Protein AF-A0A2H9PZY9-F1 (afdb_monomer)

Foldseek 3Di:
DDDDDDDPVVVVVLVVVCPPPVNVVVAVDSVSVVVVVVVVVVVVVVVVVVVVVVVVVVVVVVVPD

Str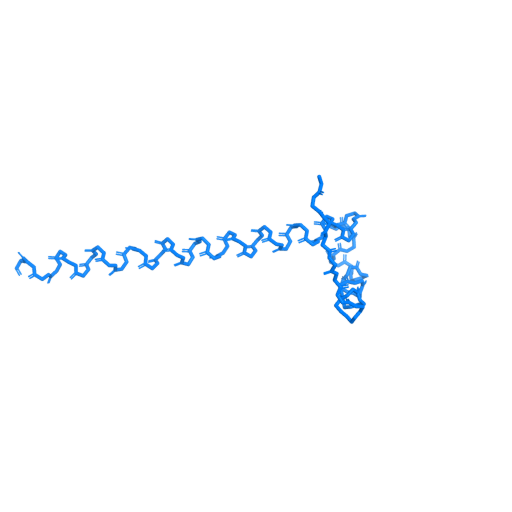ucture (mmCIF, N/CA/C/O backbone):
data_AF-A0A2H9PZY9-F1
#
_entry.id   AF-A0A2H9PZY9-F1
#
loop_
_atom_site.group_PDB
_atom_site.id
_atom_site.type_symbol
_atom_site.label_atom_id
_atom_site.label_alt_id
_atom_site.label_comp_id
_atom_site.label_asym_id
_atom_site.label_entity_id
_atom_site.label_seq_id
_atom_site.pdbx_PDB_ins_code
_atom_site.Cartn_x
_atom_site.Cartn_y
_atom_site.Cartn_z
_atom_site.occupancy
_atom_site.B_iso_or_equiv
_atom_site.auth_seq_id
_atom_site.auth_comp_id
_atom_site.auth_asym_id
_atom_site.auth_atom_id
_atom_site.pdbx_PDB_model_num
ATOM 1 N N . MET A 1 1 ? -2.931 -17.125 3.787 1.00 70.56 1 MET A N 1
ATOM 2 C CA . MET A 1 1 ? -2.543 -15.911 3.035 1.00 70.56 1 MET A CA 1
ATOM 3 C C . MET A 1 1 ? -3.779 -15.385 2.329 1.00 70.56 1 MET A C 1
ATOM 5 O O . MET A 1 1 ? -4.371 -16.135 1.565 1.00 70.56 1 MET A O 1
ATOM 9 N N . GLY A 1 2 ? -4.205 -14.156 2.622 1.00 78.12 2 GLY A N 1
ATOM 10 C CA . GLY A 1 2 ? -5.264 -13.506 1.849 1.00 78.12 2 GLY A CA 1
ATOM 11 C C . GLY A 1 2 ? -4.686 -12.977 0.539 1.00 78.12 2 GLY A C 1
ATOM 12 O O . GLY A 1 2 ? -3.640 -12.332 0.558 1.00 78.12 2 GLY A O 1
ATOM 13 N N . VAL A 1 3 ? -5.334 -13.270 -0.586 1.00 85.06 3 VAL A N 1
ATOM 14 C CA . VAL A 1 3 ? -4.965 -12.708 -1.890 1.00 85.06 3 VAL A CA 1
ATOM 15 C C . VAL A 1 3 ? -5.931 -11.576 -2.197 1.00 85.06 3 VAL A C 1
ATOM 17 O O . VAL A 1 3 ? -7.144 -11.770 -2.164 1.00 85.06 3 VAL A O 1
ATOM 20 N N . VAL A 1 4 ? -5.394 -10.399 -2.505 1.00 87.38 4 VAL A N 1
ATOM 21 C CA . VAL A 1 4 ? -6.183 -9.230 -2.896 1.00 87.38 4 VAL A CA 1
ATOM 22 C C . VAL A 1 4 ? -5.921 -8.948 -4.367 1.00 87.38 4 VAL A C 1
ATOM 24 O O . VAL A 1 4 ? -4.770 -8.916 -4.803 1.00 87.38 4 VAL A O 1
ATOM 27 N N . ARG A 1 5 ? -6.992 -8.753 -5.137 1.00 91.25 5 ARG A N 1
ATOM 28 C CA . ARG A 1 5 ? -6.900 -8.270 -6.516 1.00 91.25 5 ARG A CA 1
ATOM 29 C C . ARG A 1 5 ? -6.944 -6.750 -6.498 1.00 91.25 5 ARG A C 1
ATOM 31 O O . ARG A 1 5 ? -7.823 -6.168 -5.871 1.00 91.25 5 ARG A O 1
ATOM 38 N N . ILE A 1 6 ? -5.997 -6.135 -7.188 1.00 91.06 6 ILE A N 1
ATOM 39 C CA . ILE A 1 6 ? -5.934 -4.691 -7.390 1.00 91.06 6 ILE A CA 1
ATOM 40 C C . ILE A 1 6 ? -6.048 -4.406 -8.878 1.00 91.06 6 ILE A C 1
ATOM 42 O O . ILE A 1 6 ? -5.522 -5.161 -9.693 1.00 91.06 6 ILE A O 1
ATOM 46 N N . ASP A 1 7 ? -6.754 -3.330 -9.206 1.00 95.06 7 ASP A N 1
ATOM 47 C CA . ASP A 1 7 ? -6.895 -2.869 -10.580 1.00 95.06 7 ASP A CA 1
ATOM 48 C C . ASP A 1 7 ? -5.538 -2.448 -11.172 1.00 95.06 7 ASP A C 1
ATOM 50 O O . ASP A 1 7 ? -4.659 -1.933 -10.467 1.00 95.06 7 ASP A O 1
ATOM 54 N N . ASP A 1 8 ? -5.376 -2.634 -12.481 1.00 95.06 8 ASP A N 1
ATOM 55 C CA . ASP A 1 8 ? -4.133 -2.326 -13.189 1.00 95.06 8 ASP A CA 1
ATOM 56 C C . ASP A 1 8 ? -3.785 -0.833 -13.144 1.00 95.06 8 ASP A C 1
ATOM 58 O O . ASP A 1 8 ? -2.604 -0.467 -13.090 1.00 95.06 8 ASP A O 1
ATOM 62 N N . GLY A 1 9 ? -4.789 0.047 -13.143 1.00 96.75 9 GLY A N 1
ATOM 63 C CA . GLY A 1 9 ? -4.599 1.487 -13.005 1.00 96.75 9 GLY A CA 1
ATOM 64 C C . GLY A 1 9 ? -3.999 1.840 -11.647 1.00 96.75 9 GLY A C 1
ATOM 65 O O . GLY A 1 9 ? -2.991 2.553 -11.578 1.00 96.75 9 GLY A O 1
ATOM 66 N N . LEU A 1 10 ? -4.551 1.265 -10.577 1.00 92.44 10 LEU A N 1
ATOM 67 C CA . LEU A 1 10 ? -4.041 1.444 -9.218 1.00 92.44 10 LEU A CA 1
ATOM 68 C C . LEU A 1 10 ? -2.621 0.882 -9.078 1.00 92.44 10 LEU A C 1
ATOM 70 O O . LEU A 1 10 ? -1.737 1.547 -8.536 1.00 92.44 10 LEU A O 1
ATOM 74 N N . LEU A 1 11 ? -2.363 -0.307 -9.632 1.00 92.75 11 LEU A N 1
ATOM 75 C CA . LEU A 1 11 ? -1.030 -0.910 -9.624 1.00 92.75 11 LEU A CA 1
ATOM 76 C C . LEU A 1 11 ? 0.007 -0.010 -10.314 1.00 92.75 11 LEU A C 1
ATOM 78 O O . LEU A 1 11 ? 1.132 0.130 -9.825 1.00 92.75 11 LEU A O 1
ATOM 82 N N . AR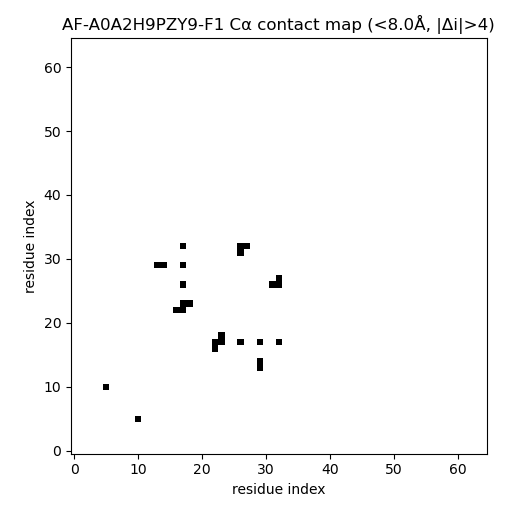G A 1 12 ? -0.351 0.629 -11.436 1.00 93.88 12 ARG A N 1
ATOM 83 C CA . ARG A 1 12 ? 0.533 1.577 -12.135 1.00 93.88 12 ARG A CA 1
ATOM 84 C C . ARG A 1 12 ? 0.826 2.814 -11.292 1.00 93.88 12 ARG A C 1
ATOM 86 O O . ARG A 1 12 ? 1.975 3.250 -11.267 1.00 93.88 12 ARG A O 1
ATOM 93 N N . GLN A 1 13 ? -0.173 3.368 -10.611 1.00 91.50 13 GLN A N 1
ATOM 94 C CA . GLN A 1 13 ? 0.011 4.525 -9.730 1.00 91.50 13 GLN A CA 1
ATOM 95 C C . GLN A 1 13 ? 0.920 4.187 -8.543 1.00 91.50 13 GLN A C 1
ATOM 97 O O . GL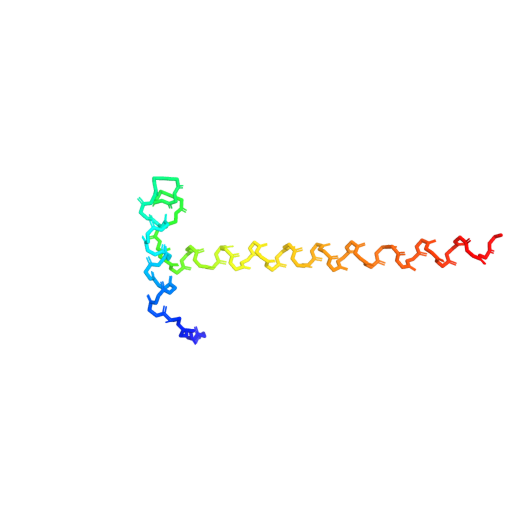N A 1 13 ? 1.891 4.899 -8.299 1.00 91.50 13 GLN A O 1
ATOM 102 N N . LEU A 1 14 ? 0.691 3.047 -7.883 1.00 89.94 14 LEU A N 1
ATOM 103 C CA . LEU A 1 14 ? 1.533 2.575 -6.780 1.00 89.94 14 LEU A CA 1
ATOM 104 C C . LEU A 1 14 ? 2.986 2.362 -7.217 1.00 89.94 14 LEU A C 1
ATOM 106 O O . LEU A 1 14 ? 3.908 2.785 -6.526 1.00 89.94 14 LEU A O 1
ATOM 110 N N . LYS A 1 15 ? 3.212 1.766 -8.395 1.00 88.94 15 LYS A N 1
ATOM 111 C CA . LYS A 1 15 ? 4.564 1.603 -8.953 1.00 88.94 15 LYS A CA 1
ATOM 112 C C . LYS A 1 15 ? 5.237 2.934 -9.286 1.00 88.94 15 LYS A C 1
ATOM 114 O O . LYS A 1 15 ? 6.456 3.012 -9.189 1.00 88.94 15 LYS A O 1
ATOM 119 N N . LYS A 1 16 ? 4.484 3.955 -9.713 1.00 89.75 16 LYS A N 1
ATOM 120 C CA . LYS A 1 16 ? 5.034 5.301 -9.943 1.00 89.75 16 LYS A CA 1
ATOM 121 C C . LYS A 1 16 ? 5.458 5.949 -8.626 1.00 89.75 16 LYS A C 1
ATOM 123 O O . LYS A 1 16 ? 6.577 6.433 -8.558 1.00 89.75 16 LYS A O 1
ATOM 128 N N . LEU A 1 17 ? 4.622 5.872 -7.590 1.00 87.06 17 LEU A N 1
ATOM 129 C CA . LEU A 1 17 ? 4.946 6.386 -6.254 1.00 87.06 17 LEU A CA 1
ATOM 130 C C . LEU A 1 17 ? 6.176 5.694 -5.655 1.00 87.06 17 LEU A C 1
ATOM 132 O O . LEU A 1 17 ? 7.055 6.354 -5.125 1.00 87.06 17 LEU A O 1
ATOM 136 N N . LEU A 1 18 ? 6.299 4.374 -5.811 1.00 85.31 18 LEU A N 1
ATOM 137 C CA . LEU A 1 18 ? 7.453 3.621 -5.305 1.00 85.31 18 LEU A CA 1
ATOM 138 C C . LEU A 1 18 ? 8.778 3.974 -6.010 1.00 85.31 18 LEU A C 1
ATOM 140 O O . LEU A 1 18 ? 9.850 3.684 -5.487 1.00 85.31 18 LEU A O 1
ATOM 144 N N . LYS A 1 19 ? 8.720 4.546 -7.221 1.00 83.94 19 LYS A N 1
ATOM 145 C CA . LYS A 1 19 ? 9.912 5.014 -7.947 1.00 83.94 19 LYS A CA 1
ATOM 146 C C . LYS A 1 19 ? 10.405 6.375 -7.464 1.00 83.94 19 LYS A C 1
ATOM 148 O O . LYS A 1 19 ? 11.538 6.715 -7.791 1.00 83.94 19 LYS A O 1
ATOM 153 N N . ASP A 1 20 ? 9.579 7.120 -6.737 1.00 82.62 20 ASP A N 1
ATOM 154 C CA . ASP A 1 20 ? 9.980 8.378 -6.120 1.00 82.62 20 ASP A CA 1
ATOM 155 C C . ASP A 1 20 ? 11.054 8.111 -5.051 1.00 82.62 20 ASP A C 1
ATOM 157 O O . ASP A 1 20 ? 10.977 7.114 -4.321 1.00 82.62 20 ASP A O 1
ATOM 161 N N . GLU A 1 21 ? 12.084 8.957 -4.979 1.00 70.75 21 GLU A N 1
ATOM 162 C CA . GLU A 1 21 ? 13.262 8.705 -4.134 1.00 70.75 21 GLU A CA 1
ATOM 163 C C . GLU A 1 21 ? 12.903 8.626 -2.647 1.00 70.75 21 GLU A C 1
ATOM 165 O O . GLU A 1 21 ? 13.504 7.842 -1.910 1.00 70.75 21 GLU A O 1
ATOM 170 N N . GLU A 1 22 ? 11.862 9.349 -2.231 1.00 77.31 22 GLU A N 1
ATOM 171 C CA . GLU A 1 22 ? 11.343 9.335 -0.862 1.00 77.31 22 GLU A CA 1
ATOM 172 C C . GLU A 1 22 ? 10.834 7.944 -0.437 1.00 77.31 22 GLU A C 1
ATOM 174 O O . GLU A 1 22 ? 10.980 7.528 0.716 1.00 77.31 22 GLU A O 1
ATOM 179 N N . TYR A 1 23 ? 10.266 7.183 -1.376 1.00 73.38 23 TYR A N 1
ATOM 180 C CA . TYR A 1 23 ? 9.611 5.905 -1.093 1.00 73.38 23 TYR A CA 1
ATOM 181 C C . TYR A 1 23 ? 10.453 4.691 -1.476 1.00 73.38 23 TYR A C 1
ATOM 183 O O . TYR A 1 23 ? 10.320 3.633 -0.852 1.00 73.38 23 TYR A O 1
ATOM 191 N N . LYS A 1 24 ? 11.350 4.840 -2.455 1.00 67.25 24 LYS A N 1
ATOM 192 C CA . LYS A 1 24 ? 12.180 3.754 -2.988 1.00 67.25 24 LYS A CA 1
ATOM 193 C C . LYS A 1 24 ? 13.060 3.090 -1.927 1.00 67.25 24 LYS A C 1
ATOM 195 O O . LYS A 1 24 ? 13.196 1.870 -1.927 1.00 67.25 24 LYS A O 1
ATOM 200 N N . TYR A 1 25 ? 13.644 3.873 -1.020 1.00 69.25 25 TYR A N 1
ATOM 201 C CA . TYR A 1 25 ? 14.521 3.352 0.039 1.00 69.25 25 TYR A CA 1
ATOM 202 C C . TYR A 1 25 ? 13.766 2.961 1.311 1.00 69.25 25 TYR A C 1
ATOM 204 O O . TYR A 1 25 ? 14.266 2.176 2.112 1.00 69.25 25 TYR A O 1
ATOM 212 N N . LYS A 1 26 ? 12.547 3.482 1.488 1.00 77.88 26 LYS A N 1
ATOM 213 C CA . LYS A 1 26 ? 11.712 3.210 2.660 1.00 77.88 26 LYS A CA 1
ATOM 214 C C . LYS A 1 26 ? 10.971 1.876 2.549 1.00 77.88 26 LYS A C 1
ATOM 216 O O . LYS A 1 26 ? 10.701 1.242 3.569 1.00 77.88 26 LYS A O 1
ATOM 221 N N . TYR A 1 27 ? 10.655 1.435 1.329 1.00 82.12 27 TYR A N 1
ATOM 222 C CA . TYR A 1 27 ? 9.822 0.257 1.097 1.00 82.12 27 TYR A CA 1
ATOM 223 C C . TYR A 1 27 ? 10.466 -0.727 0.105 1.00 82.12 27 TYR A C 1
ATOM 225 O O . TYR A 1 27 ? 10.471 -0.472 -1.098 1.00 82.12 27 TYR A O 1
ATOM 233 N N . PRO A 1 28 ? 10.945 -1.898 0.569 1.00 80.31 28 PRO A N 1
ATOM 234 C CA . PRO A 1 28 ? 11.695 -2.842 -0.268 1.00 80.31 28 PRO A CA 1
ATOM 235 C C . PRO A 1 28 ? 10.828 -3.578 -1.301 1.00 80.31 28 PRO A C 1
ATOM 237 O O . PRO A 1 28 ? 11.350 -4.197 -2.225 1.00 80.31 28 PRO A O 1
ATOM 240 N N . SER A 1 29 ? 9.500 -3.549 -1.153 1.00 87.69 29 SER A N 1
ATOM 241 C CA . SER A 1 29 ? 8.571 -4.170 -2.095 1.00 87.69 29 SER A CA 1
ATOM 242 C C . SER A 1 29 ? 7.241 -3.424 -2.149 1.00 87.69 29 SER A C 1
ATOM 244 O O . SER A 1 29 ? 6.842 -2.757 -1.192 1.00 87.69 29 SER A O 1
ATOM 246 N N . ILE A 1 30 ? 6.506 -3.608 -3.249 1.00 88.00 30 ILE A N 1
ATOM 247 C CA . ILE A 1 30 ? 5.149 -3.065 -3.382 1.00 88.00 30 ILE A CA 1
ATOM 248 C C . ILE A 1 30 ? 4.189 -3.644 -2.336 1.00 88.00 30 ILE A C 1
ATOM 250 O O . ILE A 1 30 ? 3.313 -2.936 -1.854 1.00 88.00 30 ILE A O 1
ATOM 254 N N . ALA A 1 31 ? 4.381 -4.903 -1.934 1.00 88.69 31 ALA A N 1
ATOM 255 C CA . ALA A 1 31 ? 3.579 -5.527 -0.887 1.00 88.69 31 ALA A CA 1
ATOM 256 C C . ALA A 1 31 ? 3.825 -4.854 0.472 1.00 88.69 31 ALA A C 1
ATOM 258 O O . ALA A 1 31 ? 2.877 -4.503 1.169 1.00 88.69 31 ALA A O 1
ATOM 259 N N . SER A 1 32 ? 5.093 -4.610 0.820 1.00 89.00 32 SER A N 1
ATOM 260 C CA . SER A 1 32 ? 5.470 -3.885 2.039 1.00 89.00 32 SER A CA 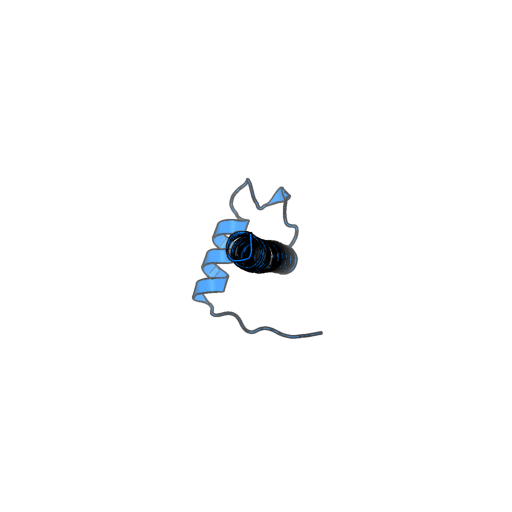1
ATOM 261 C C . SER A 1 32 ? 4.896 -2.468 2.044 1.00 89.00 32 SER A C 1
ATOM 263 O O . SER A 1 32 ? 4.352 -2.035 3.055 1.00 89.00 32 SER A O 1
ATOM 265 N N . PHE A 1 33 ? 4.963 -1.780 0.902 1.00 90.25 33 PHE A N 1
ATOM 266 C CA . PHE A 1 33 ? 4.399 -0.445 0.737 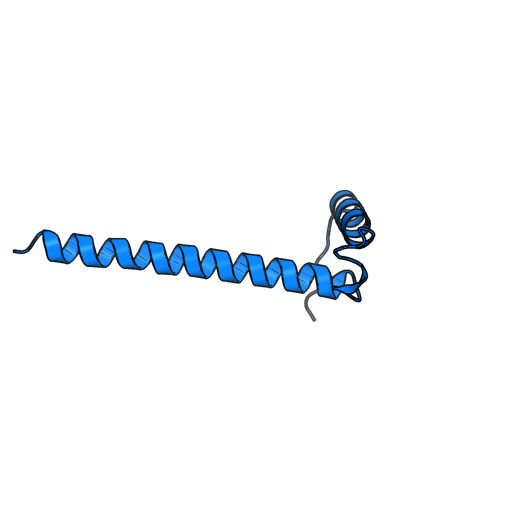1.00 90.25 33 PHE A CA 1
ATOM 267 C C . PHE A 1 33 ? 2.886 -0.421 0.986 1.00 90.25 33 PHE A C 1
ATOM 269 O O . PHE A 1 33 ? 2.4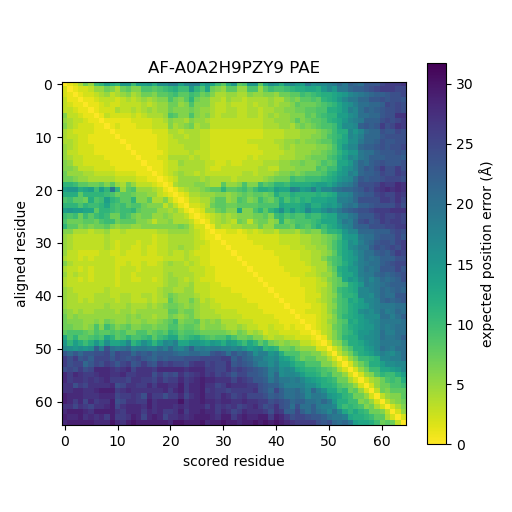09 0.351 1.814 1.00 90.25 33 PHE A O 1
ATOM 276 N N . ILE A 1 34 ? 2.137 -1.315 0.330 1.00 90.75 34 ILE A N 1
ATOM 277 C CA . ILE A 1 34 ? 0.679 -1.413 0.488 1.00 90.75 34 ILE A CA 1
ATOM 278 C C . ILE A 1 34 ? 0.310 -1.742 1.937 1.00 90.75 34 ILE A C 1
ATOM 280 O O . ILE A 1 34 ? -0.578 -1.102 2.494 1.00 90.75 34 ILE A O 1
ATOM 284 N N . ASN A 1 35 ? 0.999 -2.699 2.564 1.00 89.88 35 ASN A N 1
ATOM 285 C CA . ASN A 1 35 ? 0.707 -3.106 3.938 1.00 89.88 35 ASN A CA 1
ATOM 286 C C . ASN A 1 35 ? 0.873 -1.952 4.934 1.00 89.88 35 ASN A C 1
ATOM 288 O O . ASN A 1 35 ? 0.041 -1.790 5.826 1.00 89.88 35 ASN A O 1
ATOM 292 N N . ILE A 1 36 ? 1.920 -1.138 4.775 1.00 90.25 36 ILE A N 1
ATOM 293 C CA . ILE A 1 36 ? 2.181 -0.005 5.670 1.00 90.25 36 ILE A CA 1
ATOM 294 C C . ILE A 1 36 ? 1.138 1.093 5.472 1.00 90.25 36 ILE A C 1
ATOM 296 O O . ILE A 1 36 ? 0.567 1.559 6.455 1.00 90.25 36 ILE A O 1
ATOM 300 N N . LEU A 1 37 ? 0.809 1.438 4.224 1.00 89.94 37 LEU A N 1
ATOM 301 C CA . LEU A 1 37 ? -0.251 2.408 3.935 1.00 89.94 37 LEU A CA 1
ATOM 302 C C . LEU A 1 37 ? -1.605 1.966 4.506 1.00 89.94 37 LEU A C 1
ATOM 304 O O . LEU A 1 37 ? -2.339 2.774 5.077 1.00 89.94 37 LEU A O 1
ATOM 308 N N . LEU A 1 38 ? -1.930 0.676 4.379 1.00 92.12 38 LEU A N 1
ATOM 309 C CA . LEU A 1 38 ? -3.164 0.116 4.922 1.00 92.12 38 LEU A CA 1
ATOM 310 C C . LEU A 1 38 ? -3.184 0.220 6.451 1.00 92.12 38 LEU A C 1
ATOM 312 O O . LEU A 1 38 ? -4.179 0.654 7.028 1.00 92.12 38 LEU A O 1
ATOM 316 N N . TYR A 1 39 ? -2.074 -0.130 7.102 1.00 92.56 39 TYR A N 1
ATOM 317 C CA . TYR A 1 39 ? -1.929 -0.035 8.550 1.00 92.56 39 TYR A CA 1
ATOM 318 C C . TYR A 1 39 ? -2.072 1.408 9.053 1.00 92.56 39 TYR A C 1
ATOM 320 O O . TYR A 1 39 ? -2.825 1.660 9.993 1.00 92.56 39 TYR A O 1
ATOM 328 N N . GLU A 1 40 ? -1.412 2.372 8.408 1.00 91.56 40 GLU A N 1
ATOM 329 C CA . GLU A 1 40 ? -1.529 3.791 8.758 1.00 91.56 40 GLU A CA 1
ATOM 330 C C . GLU A 1 40 ? -2.964 4.300 8.593 1.00 91.56 40 GLU A C 1
ATOM 332 O O . GLU A 1 40 ? -3.485 4.995 9.471 1.00 91.56 40 GLU A O 1
ATOM 337 N N . LYS A 1 41 ? -3.640 3.904 7.507 1.00 93.12 41 LYS A N 1
ATOM 338 C CA . LYS A 1 41 ? -5.041 4.263 7.274 1.00 93.12 41 LYS A CA 1
ATOM 339 C C . LYS A 1 41 ? -5.957 3.689 8.354 1.00 93.12 41 LYS A C 1
ATOM 341 O O . LYS A 1 41 ? -6.781 4.431 8.886 1.00 93.12 41 LYS A O 1
ATOM 346 N N . LEU A 1 42 ? -5.796 2.412 8.703 1.00 93.12 42 LEU A N 1
ATOM 347 C CA . LEU A 1 42 ? -6.582 1.754 9.751 1.00 93.12 42 LEU A CA 1
ATOM 348 C C . LEU A 1 42 ? -6.362 2.415 11.115 1.00 93.12 42 LEU A C 1
ATOM 350 O O . LEU A 1 42 ? -7.327 2.764 11.788 1.00 93.12 42 LEU A O 1
ATOM 354 N N . LYS A 1 43 ? -5.107 2.693 11.477 1.00 92.88 43 LYS A N 1
ATOM 355 C CA . LYS A 1 43 ? -4.760 3.391 12.720 1.00 92.88 43 LYS A CA 1
ATOM 356 C C . LYS A 1 43 ? -5.395 4.781 12.807 1.00 92.88 43 LYS A C 1
ATOM 358 O O . LYS A 1 43 ? -5.803 5.209 13.885 1.00 92.88 43 LYS A O 1
ATOM 363 N N . ASN A 1 44 ? -5.472 5.508 11.693 1.00 93.06 44 ASN A N 1
ATOM 364 C CA . ASN A 1 44 ? -6.117 6.821 11.660 1.00 93.06 44 ASN A CA 1
ATOM 365 C C . ASN A 1 44 ? -7.639 6.712 11.815 1.00 93.06 44 ASN A C 1
ATOM 367 O O . ASN A 1 44 ? -8.211 7.462 12.600 1.00 93.06 44 ASN A O 1
ATOM 371 N N . ILE A 1 45 ? -8.271 5.729 11.168 1.00 92.81 45 ILE A N 1
ATOM 372 C CA . ILE A 1 45 ? -9.703 5.439 11.349 1.00 92.81 45 ILE A CA 1
ATOM 373 C C . ILE A 1 45 ? -10.002 5.077 12.813 1.00 92.81 45 ILE A C 1
ATOM 375 O O . ILE A 1 45 ? -10.959 5.581 13.396 1.00 92.81 45 ILE A O 1
ATOM 379 N N . GLU A 1 46 ? -9.169 4.251 13.451 1.00 91.06 46 GLU A N 1
ATOM 380 C CA . GLU A 1 46 ? -9.311 3.928 14.876 1.00 91.06 46 GLU A CA 1
ATOM 381 C C . GLU A 1 46 ? -9.194 5.170 15.765 1.00 91.06 46 GLU A C 1
ATOM 383 O O . GLU A 1 46 ? -9.985 5.345 16.690 1.00 91.06 46 GLU A O 1
ATOM 388 N N . LYS A 1 47 ? -8.240 6.066 15.485 1.00 87.88 47 LYS A N 1
ATOM 389 C CA . LYS A 1 47 ? -8.111 7.337 16.214 1.00 87.88 47 LYS A CA 1
ATOM 390 C C . LYS A 1 47 ? -9.345 8.225 16.045 1.00 87.88 47 LYS A C 1
ATOM 392 O O . LYS A 1 47 ? -9.811 8.791 17.031 1.00 87.88 47 LYS A O 1
ATOM 397 N N . GLU A 1 48 ? -9.882 8.338 14.833 1.00 86.81 48 GLU A N 1
ATOM 398 C CA . GLU A 1 48 ? -11.104 9.103 14.545 1.00 86.81 48 GLU A CA 1
ATOM 399 C C . GLU A 1 48 ? -12.321 8.521 15.282 1.00 86.81 48 GLU A C 1
ATOM 401 O O . GLU A 1 48 ? -13.085 9.260 15.910 1.00 86.81 48 GLU A O 1
ATOM 406 N N . ASN A 1 49 ? -12.459 7.195 15.298 1.00 81.19 49 ASN A N 1
ATOM 407 C CA . ASN A 1 49 ? -13.522 6.489 16.017 1.00 81.19 49 ASN A CA 1
ATOM 408 C C . ASN A 1 49 ? -13.383 6.616 17.547 1.00 81.19 49 ASN A C 1
ATOM 410 O O . ASN A 1 49 ? -14.370 6.812 18.256 1.00 81.19 49 ASN A O 1
ATOM 414 N N . ASN A 1 50 ? -12.157 6.578 18.072 1.00 75.06 50 ASN A N 1
ATOM 415 C CA . ASN A 1 50 ? -11.901 6.733 19.506 1.00 75.06 50 ASN A CA 1
ATOM 416 C C . ASN A 1 50 ? -12.085 8.186 19.987 1.00 75.06 50 ASN A C 1
ATOM 418 O O . ASN A 1 50 ? -12.594 8.413 21.087 1.00 75.06 50 ASN A O 1
ATOM 422 N N . ASN A 1 51 ? -11.737 9.183 19.166 1.00 60.34 51 ASN A N 1
ATOM 423 C CA . ASN A 1 51 ? -11.961 10.598 19.487 1.00 60.34 51 ASN A CA 1
ATOM 424 C C . ASN A 1 51 ? -13.439 11.004 19.373 1.00 60.34 51 ASN A C 1
ATOM 426 O O . ASN A 1 51 ? -13.923 11.807 20.172 1.00 60.34 51 ASN A O 1
ATOM 430 N N . SER A 1 52 ? -14.191 10.416 18.441 1.00 54.97 52 SER A N 1
ATOM 431 C CA . SER A 1 52 ? -15.640 10.640 18.325 1.00 54.97 52 SER A CA 1
ATOM 432 C C . SER A 1 52 ? -16.448 9.982 19.459 1.00 54.97 52 SER A C 1
ATOM 434 O O . SER A 1 52 ? -17.534 10.459 19.796 1.00 54.97 52 SER A O 1
ATOM 436 N N . GLY A 1 53 ? -15.893 8.963 20.127 1.00 50.03 53 GLY A N 1
ATOM 437 C CA . GLY A 1 53 ? -16.450 8.370 21.349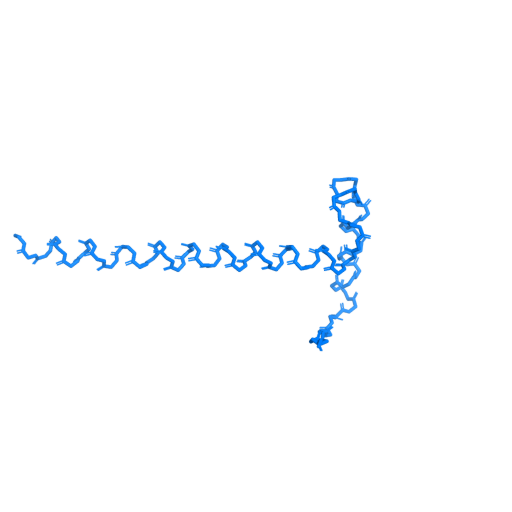 1.00 50.03 53 GLY A CA 1
ATOM 438 C C . GLY A 1 53 ? -16.315 9.238 22.611 1.00 50.03 53 GLY A C 1
ATOM 439 O O . GLY A 1 53 ? -17.207 9.207 23.462 1.00 50.03 53 GLY A O 1
ATOM 440 N N . LYS A 1 54 ? -15.259 10.060 22.731 1.00 46.53 54 LYS A N 1
ATOM 441 C CA . LYS A 1 54 ? -15.063 10.964 23.887 1.00 46.53 54 LYS A CA 1
ATOM 442 C C . LYS A 1 54 ? -16.087 12.105 23.927 1.00 46.53 54 LYS A C 1
ATOM 444 O O . LYS A 1 54 ? -16.707 12.323 24.965 1.00 46.53 54 LYS A O 1
ATOM 449 N N . ASN A 1 55 ? -16.403 12.698 22.774 1.00 47.62 55 ASN A N 1
ATOM 450 C CA . ASN A 1 55 ? -17.395 13.780 22.660 1.00 47.62 55 ASN A CA 1
ATOM 451 C C . ASN A 1 55 ? -18.840 13.371 23.034 1.00 47.62 55 ASN A C 1
ATOM 453 O O . ASN A 1 55 ? -19.695 14.236 23.238 1.00 47.62 55 ASN A O 1
ATOM 457 N N . LYS A 1 56 ? -19.151 12.066 23.123 1.00 45.78 56 LYS A N 1
ATOM 458 C CA . LYS A 1 56 ? -20.456 11.574 23.609 1.00 45.78 56 LYS A CA 1
ATOM 459 C C . LYS A 1 56 ? -20.527 11.416 25.131 1.00 45.78 56 LYS A C 1
ATOM 461 O O . LYS A 1 56 ? -21.641 11.406 25.652 1.00 45.78 56 LYS A O 1
ATOM 466 N N . LYS A 1 57 ? -19.394 11.278 25.832 1.00 46.66 57 LYS A N 1
ATOM 467 C CA . LYS A 1 57 ? -19.363 11.193 27.302 1.00 46.66 57 LYS A CA 1
ATOM 468 C C . LYS A 1 57 ? -19.477 12.581 27.937 1.00 46.66 57 LYS A C 1
ATOM 470 O O . LYS A 1 57 ? -20.357 12.779 28.764 1.00 46.66 57 LYS A O 1
ATOM 475 N N . GLU A 1 58 ? -18.735 13.565 27.431 1.00 44.88 58 GLU A N 1
ATOM 476 C CA . GLU A 1 58 ? -18.758 14.937 27.973 1.00 44.88 58 GLU A CA 1
ATOM 477 C C . GLU A 1 58 ? -20.118 15.640 27.783 1.00 44.88 58 GLU A C 1
ATOM 479 O O . GLU A 1 58 ? -20.572 16.377 28.653 1.00 44.88 58 GLU A O 1
ATOM 484 N N . LYS A 1 59 ? -20.859 15.344 26.702 1.00 46.09 59 LYS A N 1
ATOM 485 C CA . LYS A 1 59 ? -22.223 15.883 26.502 1.00 46.09 59 LYS A CA 1
ATOM 486 C C . LYS A 1 59 ? -23.307 15.240 27.376 1.00 46.09 59 LYS A C 1
ATOM 488 O O . LYS A 1 59 ? -24.428 15.750 27.386 1.00 46.09 59 LYS A O 1
ATOM 493 N N . LYS A 1 60 ? -23.026 14.118 28.049 1.00 49.62 60 LYS A N 1
ATOM 494 C CA . LYS A 1 60 ? -23.968 13.500 28.997 1.00 49.62 60 LYS A CA 1
ATOM 495 C C . LYS A 1 60 ? -23.774 14.014 30.422 1.00 49.62 60 LYS A C 1
ATOM 4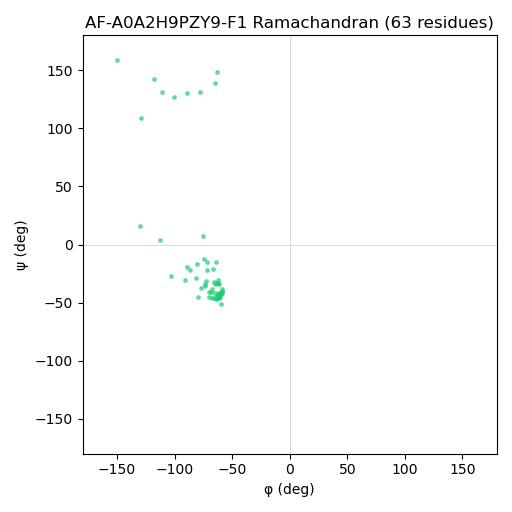97 O O . LYS A 1 60 ? -24.765 14.112 31.133 1.00 49.62 60 LYS A O 1
ATOM 502 N N . GLU A 1 61 ? -22.553 14.382 30.802 1.00 47.31 61 GLU A N 1
ATOM 503 C CA . GLU A 1 61 ? -22.265 14.946 32.129 1.00 47.31 61 GLU A CA 1
ATOM 504 C C . GLU A 1 61 ? -22.685 16.424 32.223 1.00 47.31 61 GLU A C 1
ATOM 506 O O . GLU A 1 61 ? -23.330 16.804 33.190 1.00 47.31 61 GLU A O 1
ATOM 511 N N . ALA A 1 62 ? -22.519 17.228 31.164 1.00 49.47 62 ALA A N 1
ATOM 512 C CA . ALA A 1 62 ? -22.925 18.646 31.160 1.00 49.47 62 ALA A CA 1
ATOM 513 C C . ALA A 1 62 ? -24.448 18.915 31.041 1.00 49.47 62 ALA A C 1
ATOM 515 O O . ALA A 1 62 ? -24.859 20.054 30.828 1.00 49.47 62 ALA A 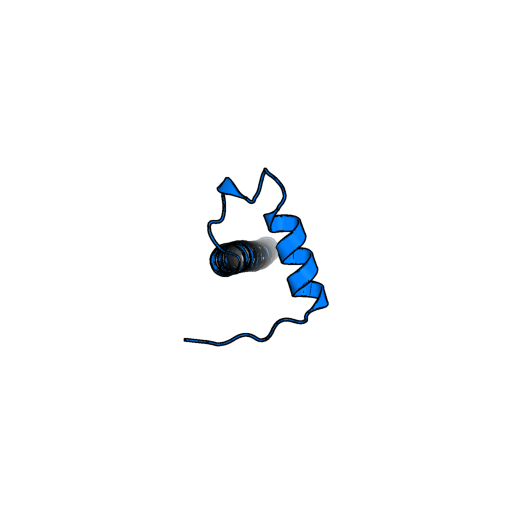O 1
ATOM 516 N N . LYS A 1 63 ? -25.301 17.882 31.095 1.00 50.12 63 LYS A N 1
ATOM 517 C CA . LYS A 1 63 ? -26.774 18.025 31.101 1.00 50.12 63 LYS A CA 1
ATOM 518 C C . LYS A 1 63 ? -27.421 17.595 32.422 1.00 50.12 63 LYS A C 1
ATOM 520 O O . LYS A 1 63 ? -28.647 17.557 32.488 1.00 50.12 63 LYS A O 1
ATOM 525 N N . HIS A 1 64 ? -26.620 17.235 33.424 1.00 49.53 64 HIS A N 1
ATOM 526 C CA . HIS A 1 64 ? -27.109 16.742 34.712 1.00 49.53 64 HIS A CA 1
ATOM 527 C C . HIS A 1 64 ? -26.494 17.440 35.938 1.00 49.53 64 HIS A C 1
ATOM 529 O O . HIS A 1 64 ? -26.673 16.936 37.046 1.00 49.53 64 HIS A O 1
ATOM 535 N N . GLU A 1 65 ? -25.849 18.596 35.752 1.00 45.31 65 GLU A N 1
ATOM 536 C CA . GLU A 1 65 ? -25.561 19.574 36.818 1.00 45.31 65 GLU A CA 1
ATOM 537 C C . GLU A 1 65 ? -26.423 20.827 36.646 1.00 45.31 65 GLU A C 1
ATOM 539 O O . GLU A 1 65 ? -26.604 21.263 35.482 1.00 45.31 65 GLU A O 1
#

Sequence (65 aa):
MGVVRIDDGLLRQLKKLLKDEEYKYKYPSIASFINILLYEKLKNIEKENNNSGKNKKEKKEAKHE

pLDDT: mean 77.98, std 17.26, range [44.88, 96.75]

Solvent-accessible surface area (backbone atoms only — not comparable to full-atom values): 3991 Å² total; per-residue (Å²): 135,91,84,80,90,74,56,70,70,57,52,51,52,53,56,54,53,44,67,37,78,84,37,43,80,75,33,97,38,72,66,56,42,51,54,50,55,51,49,55,52,50,53,50,52,50,51,53,56,56,56,61,54,50,65,60,53,60,64,57,57,76,71,74,116

Mean predicted aligned error: 10.77 Å

Radius of gyration: 19.24 Å; Cα contacts (8 Å, |Δi|>4): 13; chains: 1; bounding box: 42×36×50 Å

Secondary structure (DSSP, 8-state):
-------HHHHHHHHHHHTSHHHHTT-SSHHHHHHHHHHHHHHHHHHHHHHHHHHHHHHHHTT--

Nearest PDB structures (foldseek):
  3no7-assembly1_B  TM=8.132E-01  e=1.645E+00  Leifsonia xyli subsp. cynodontis